Protein AF-A0A7S4WGT7-F1 (afdb_monomer)

Nearest PDB structures (foldseek):
  1a15-assembly1_A  TM=2.708E-01  e=9.197E+00  unclassified

Secondary structure (DSSP, 8-state):
---------------------------PPPTTS--S---PPPP----HHHHHHHHHHHHHHHHHHHHHHHHHHHHHHHHHHHHHHHHHHHHHHHHHTT---SS-PPPSSTTTTS-GGGEETTTEEE-TTS-EEEPEEEEETTEEEEE-

Radius of gyration: 40.48 Å; Cα contacts (8 Å, |Δi|>4): 58; chains: 1; bounding box: 86×73×76 Å

Solvent-accessible surface area (backbone atoms only — not comparable to full-atom values): 9875 Å² total; per-residue (Å²): 141,85,87,82,90,83,85,86,83,79,92,79,92,82,81,85,88,78,89,82,90,80,91,75,87,86,78,84,80,68,89,78,77,80,75,68,81,79,75,64,80,77,74,78,77,74,57,62,68,61,54,51,52,51,50,52,54,50,53,53,52,49,54,54,51,50,57,50,50,53,51,55,47,52,52,50,52,50,54,50,51,52,50,51,53,51,51,53,55,51,51,53,48,44,68,74,63,71,62,81,66,88,77,66,75,74,64,95,58,74,58,67,90,54,60,74,92,32,47,52,77,86,45,34,36,49,43,98,86,75,49,74,45,74,34,49,81,44,81,55,97,93,40,83,43,52,40,123

Structure (mmCIF, N/CA/C/O backbone):
data_AF-A0A7S4WGT7-F1
#
_entry.id   AF-A0A7S4WGT7-F1
#
loop_
_atom_site.group_PDB
_atom_site.id
_atom_site.type_symbol
_atom_site.label_atom_id
_atom_site.label_alt_id
_atom_site.label_comp_id
_atom_site.label_asym_id
_atom_site.label_entity_id
_atom_site.label_seq_id
_atom_site.pdbx_PDB_ins_code
_atom_site.Cartn_x
_atom_site.Cartn_y
_atom_site.Cartn_z
_atom_site.occupancy
_atom_site.B_iso_or_equiv
_atom_site.auth_seq_id
_atom_site.auth_comp_id
_atom_site.auth_asym_id
_atom_site.auth_atom_id
_atom_site.pdbx_PDB_model_num
ATOM 1 N N . PHE A 1 1 ? 10.126 -49.531 25.466 1.00 44.66 1 PHE A N 1
ATOM 2 C CA . PHE A 1 1 ? 10.284 -50.523 24.383 1.00 44.66 1 PHE A CA 1
ATOM 3 C C . PHE A 1 1 ? 10.466 -49.790 23.062 1.00 44.66 1 PHE A C 1
ATOM 5 O O . PHE A 1 1 ? 9.675 -48.901 22.794 1.00 44.66 1 PHE A O 1
ATOM 12 N N . GLY A 1 2 ? 11.493 -50.131 22.272 1.00 47.53 2 GLY A N 1
ATOM 13 C CA . GLY A 1 2 ? 11.613 -49.678 20.875 1.00 47.53 2 GLY A CA 1
ATOM 14 C C . GLY A 1 2 ? 12.805 -48.779 20.526 1.00 47.53 2 GLY A C 1
ATOM 15 O O . GLY A 1 2 ? 12.622 -47.716 19.952 1.00 47.53 2 GLY A O 1
ATOM 16 N N . SER A 1 3 ? 14.026 -49.216 20.840 1.00 47.91 3 SER A N 1
ATOM 17 C CA . SER A 1 3 ? 15.260 -48.722 20.209 1.00 47.91 3 SER A CA 1
ATOM 18 C C . SER A 1 3 ? 15.366 -49.272 18.784 1.00 47.91 3 SER A C 1
ATOM 20 O O . SER A 1 3 ? 15.121 -50.466 18.605 1.00 47.91 3 SER A O 1
ATOM 22 N N . ARG A 1 4 ? 15.782 -48.462 17.798 1.00 52.19 4 ARG A N 1
ATOM 23 C CA . ARG A 1 4 ? 16.534 -48.944 16.622 1.00 52.19 4 ARG A CA 1
ATOM 24 C C . ARG A 1 4 ? 17.266 -47.810 15.899 1.00 52.19 4 ARG A C 1
ATOM 26 O O . ARG A 1 4 ? 16.678 -46.960 15.242 1.00 52.19 4 ARG A O 1
ATOM 33 N N . ARG A 1 5 ? 18.591 -47.857 16.051 1.00 53.84 5 ARG A N 1
ATOM 34 C CA . ARG A 1 5 ? 19.613 -47.206 15.227 1.00 53.84 5 ARG A CA 1
ATOM 35 C C . ARG A 1 5 ? 19.654 -47.865 13.841 1.00 53.84 5 ARG A C 1
ATOM 37 O O . ARG A 1 5 ? 19.484 -49.076 13.743 1.00 53.84 5 ARG A O 1
ATOM 44 N N . GLY A 1 6 ? 20.007 -47.097 12.817 1.00 47.09 6 GLY A N 1
ATOM 45 C CA . GLY A 1 6 ? 20.500 -47.595 11.525 1.00 47.09 6 GLY A CA 1
ATOM 46 C C . GLY A 1 6 ? 21.296 -46.467 10.866 1.00 47.09 6 GLY A C 1
ATOM 47 O O . GLY A 1 6 ? 20.707 -45.475 10.466 1.00 47.09 6 GLY A O 1
ATOM 48 N N . SER A 1 7 ? 22.616 -46.385 11.045 1.00 48.03 7 SER A N 1
ATOM 49 C CA . SER A 1 7 ? 23.686 -47.189 10.425 1.00 48.03 7 SER A CA 1
ATOM 50 C C . SER A 1 7 ? 23.937 -46.809 8.960 1.00 48.03 7 SER A C 1
ATOM 52 O O . SER A 1 7 ? 23.172 -47.158 8.067 1.00 48.03 7 SER A O 1
ATOM 54 N N . ARG A 1 8 ? 25.041 -46.078 8.747 1.00 55.31 8 ARG A N 1
ATOM 55 C CA . ARG A 1 8 ? 25.686 -45.830 7.450 1.00 55.31 8 ARG A CA 1
ATOM 56 C C . ARG A 1 8 ? 26.509 -47.059 7.044 1.00 55.31 8 ARG A C 1
ATOM 58 O O . ARG A 1 8 ? 27.222 -47.595 7.889 1.00 55.31 8 ARG A O 1
ATOM 65 N N . PRO A 1 9 ? 26.574 -47.376 5.748 1.00 57.66 9 PRO A N 1
ATOM 66 C CA . PRO A 1 9 ? 27.791 -47.891 5.129 1.00 57.66 9 PRO A CA 1
ATOM 67 C C . PRO A 1 9 ? 28.229 -46.908 4.026 1.00 57.66 9 PRO A C 1
ATOM 69 O O . PRO A 1 9 ? 27.408 -46.241 3.413 1.00 57.66 9 PRO A O 1
ATOM 72 N N . GLY A 1 10 ? 29.502 -46.675 3.740 1.00 44.91 10 GLY A N 1
ATOM 73 C CA . GLY A 1 10 ? 30.642 -47.572 3.835 1.00 44.91 10 GLY A CA 1
ATOM 74 C C . GLY A 1 10 ? 31.313 -47.535 2.465 1.00 44.91 10 GLY A C 1
ATOM 75 O O . GLY A 1 10 ? 30.767 -48.045 1.492 1.00 44.91 10 GLY A O 1
ATOM 76 N N . ALA A 1 11 ? 32.459 -46.861 2.395 1.00 50.88 11 ALA A N 1
ATOM 77 C CA . ALA A 1 11 ? 33.304 -46.769 1.215 1.00 50.88 11 ALA A CA 1
ATOM 78 C C . ALA A 1 11 ? 33.688 -48.160 0.688 1.00 50.88 11 ALA A C 1
ATOM 80 O O . ALA A 1 11 ? 34.026 -49.044 1.477 1.00 50.88 11 ALA A O 1
ATOM 81 N N . ARG A 1 12 ? 33.722 -48.332 -0.638 1.00 54.47 12 ARG A N 1
ATOM 82 C CA . ARG A 1 12 ? 34.451 -49.430 -1.283 1.00 54.47 12 ARG A CA 1
ATOM 83 C C . ARG A 1 12 ? 35.172 -48.942 -2.535 1.00 54.47 12 ARG A C 1
ATOM 85 O O . ARG A 1 12 ? 34.575 -48.730 -3.581 1.00 54.47 12 ARG A O 1
ATOM 92 N N . MET A 1 13 ? 36.480 -48.784 -2.360 1.00 50.53 13 MET A N 1
ATOM 93 C CA . MET A 1 13 ? 37.504 -48.829 -3.397 1.00 50.53 13 MET A CA 1
ATOM 94 C C . MET A 1 13 ? 37.622 -50.258 -3.938 1.00 50.53 13 MET A C 1
ATOM 96 O O . MET A 1 13 ? 37.714 -51.203 -3.156 1.00 50.53 13 MET A O 1
ATOM 100 N N . ALA A 1 14 ? 37.658 -50.396 -5.259 1.00 54.69 14 ALA A N 1
ATOM 101 C CA . ALA A 1 14 ? 38.128 -51.557 -6.018 1.00 54.69 14 ALA A CA 1
ATOM 102 C C . ALA A 1 14 ? 38.251 -51.093 -7.481 1.00 54.69 14 ALA A C 1
ATOM 104 O O . ALA A 1 14 ? 37.397 -50.346 -7.939 1.00 54.69 14 ALA A O 1
ATOM 105 N N . ALA A 1 15 ? 39.228 -51.447 -8.302 1.00 51.88 15 ALA A N 1
ATOM 106 C CA . ALA A 1 15 ? 40.503 -52.122 -8.147 1.00 51.88 15 ALA A CA 1
ATOM 107 C C . ALA A 1 15 ? 41.296 -51.792 -9.430 1.00 51.88 15 ALA A C 1
ATOM 109 O O . ALA A 1 15 ? 40.714 -51.579 -10.492 1.00 51.88 15 ALA A O 1
ATOM 110 N N . MET A 1 16 ? 42.620 -51.720 -9.321 1.00 49.69 16 MET A N 1
ATOM 111 C CA . MET A 1 16 ? 43.542 -51.596 -10.452 1.00 49.69 16 MET A CA 1
ATOM 112 C C . MET A 1 16 ? 43.664 -52.904 -11.259 1.00 49.69 16 MET A C 1
ATOM 114 O O . MET A 1 16 ? 43.478 -53.984 -10.699 1.00 49.69 16 MET A O 1
ATOM 118 N N . ARG A 1 17 ? 44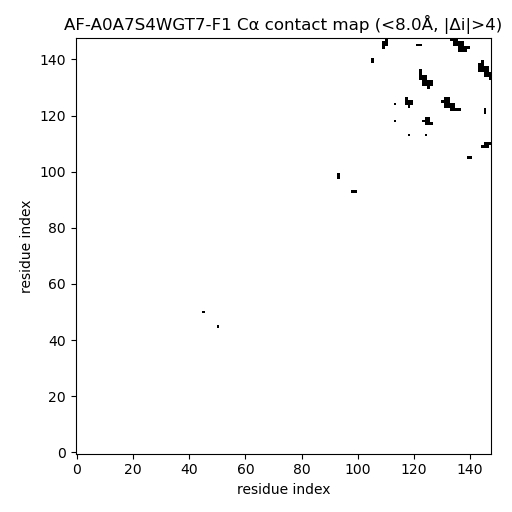.220 -52.746 -12.479 1.00 49.69 17 ARG A N 1
ATOM 119 C CA . ARG A 1 17 ? 44.878 -53.721 -13.394 1.00 49.69 17 ARG A CA 1
ATOM 120 C C . ARG A 1 17 ? 43.949 -54.315 -14.474 1.00 49.69 17 ARG A C 1
ATOM 122 O O . ARG A 1 17 ? 42.793 -54.570 -14.196 1.00 49.69 17 ARG A O 1
ATOM 129 N N . ASN A 1 18 ? 44.367 -54.580 -15.718 1.00 46.53 18 ASN A N 1
ATOM 130 C CA . ASN A 1 18 ? 45.697 -54.595 -16.339 1.00 46.53 18 ASN A CA 1
ATOM 131 C C . ASN A 1 18 ? 45.589 -54.543 -17.885 1.00 46.53 18 ASN A C 1
ATOM 133 O O . ASN A 1 18 ? 44.623 -55.055 -18.434 1.00 46.53 18 ASN A O 1
ATOM 137 N N . THR A 1 19 ? 46.641 -54.029 -18.537 1.00 53.56 19 THR A N 1
ATOM 138 C CA . THR A 1 19 ? 47.210 -54.421 -19.855 1.00 53.56 19 THR A CA 1
ATOM 139 C C . THR A 1 19 ? 46.297 -54.748 -21.050 1.00 53.56 19 THR A C 1
ATOM 141 O O . THR A 1 19 ? 45.713 -55.823 -21.085 1.00 53.56 19 THR A O 1
ATOM 144 N N . GLN A 1 20 ? 46.445 -54.001 -22.153 1.00 54.53 20 GLN A N 1
ATOM 145 C CA . GLN A 1 20 ? 47.177 -54.531 -23.317 1.00 54.53 20 GLN A CA 1
ATOM 146 C C . GLN A 1 20 ? 47.591 -53.434 -24.308 1.00 54.53 20 GLN A C 1
ATOM 148 O O . GLN A 1 20 ? 46.784 -52.657 -24.804 1.00 54.53 20 GLN A O 1
ATOM 153 N N . SER A 1 21 ? 48.894 -53.418 -24.575 1.00 54.78 21 SER A N 1
ATOM 154 C CA . SER A 1 21 ? 49.563 -52.739 -25.679 1.00 54.78 21 SER A CA 1
ATOM 155 C C . SER A 1 21 ? 49.086 -53.304 -27.015 1.00 54.78 21 SER A C 1
ATOM 157 O O . SER A 1 21 ? 49.173 -54.517 -27.195 1.00 54.78 21 SER A O 1
ATOM 159 N N . GLN A 1 22 ? 48.679 -52.441 -27.951 1.00 55.81 22 GLN A N 1
ATOM 160 C CA . GLN A 1 22 ? 48.969 -52.631 -29.373 1.00 55.81 22 GLN A CA 1
ATOM 161 C C . GLN A 1 22 ? 49.238 -51.278 -30.037 1.00 55.81 22 GLN A C 1
ATOM 163 O O . GLN A 1 22 ? 48.361 -50.433 -30.203 1.00 55.81 22 GLN A O 1
ATOM 168 N N . SER A 1 23 ? 50.498 -51.095 -30.406 1.00 56.38 23 SER A N 1
ATOM 169 C CA . SER A 1 23 ? 51.006 -50.063 -31.292 1.00 56.38 23 SER A CA 1
ATOM 170 C C . SER A 1 23 ? 50.460 -50.244 -32.711 1.00 56.38 23 SER A C 1
ATOM 172 O O . SER A 1 23 ? 50.705 -51.258 -33.360 1.00 56.38 23 SER A O 1
ATOM 174 N N . LYS A 1 24 ? 49.794 -49.213 -33.234 1.00 56.84 24 LYS A N 1
ATOM 175 C CA . LYS A 1 24 ? 49.637 -48.981 -34.675 1.00 56.84 24 LYS A CA 1
ATOM 176 C C . LYS A 1 24 ? 49.826 -47.490 -34.946 1.00 56.84 24 LYS A C 1
ATOM 178 O O . LYS A 1 24 ? 48.900 -46.704 -34.802 1.00 56.84 24 LYS A O 1
ATOM 183 N N . LEU A 1 25 ? 51.050 -47.111 -35.312 1.00 54.03 25 LEU A N 1
ATOM 184 C CA . LEU A 1 25 ? 51.281 -45.924 -36.138 1.00 54.03 25 LEU A CA 1
ATOM 185 C C . LEU A 1 25 ? 50.973 -46.345 -37.579 1.00 54.03 25 LEU A C 1
ATOM 187 O O . LEU A 1 25 ? 51.405 -47.428 -37.982 1.00 54.03 25 LEU A O 1
ATOM 191 N N . PRO A 1 26 ? 50.180 -45.571 -38.329 1.00 54.81 26 PRO A N 1
ATOM 19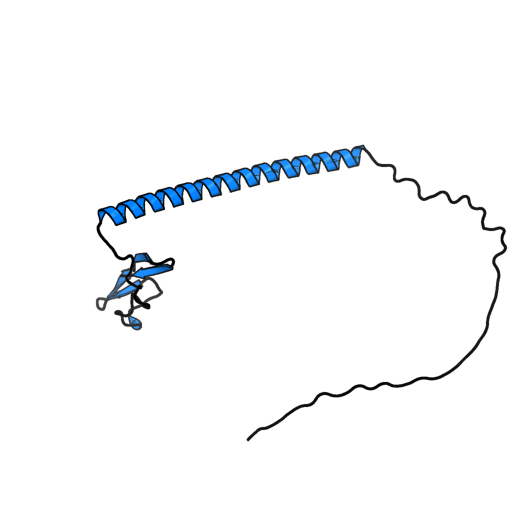2 C CA . PRO A 1 26 ? 50.788 -44.683 -39.333 1.00 54.81 26 PRO A CA 1
ATOM 193 C C . PRO A 1 26 ? 49.918 -43.405 -39.499 1.00 54.81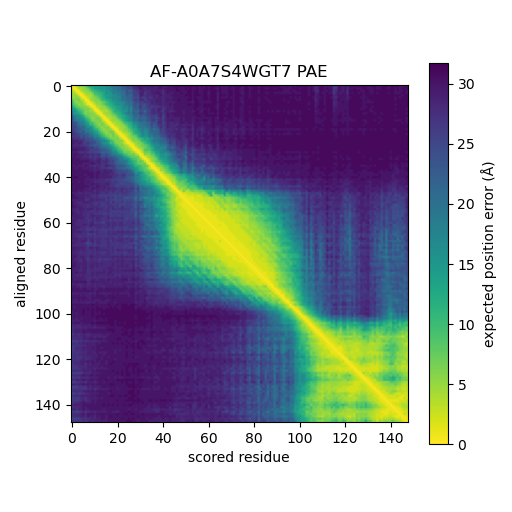 26 PRO A C 1
ATOM 195 O O . PRO A 1 26 ? 48.839 -43.325 -38.933 1.00 54.81 26 PRO A O 1
ATOM 198 N N . VAL A 1 27 ? 50.237 -42.298 -40.159 1.00 59.75 27 VAL A N 1
ATOM 199 C CA . VAL A 1 27 ? 51.093 -41.887 -41.272 1.00 59.75 27 VAL A CA 1
ATOM 200 C C . VAL A 1 27 ? 51.391 -40.406 -40.971 1.00 59.75 27 VAL A C 1
ATOM 202 O O . VAL A 1 27 ? 50.498 -39.691 -40.518 1.00 59.75 27 VAL A O 1
ATOM 205 N N . ARG A 1 28 ? 52.616 -39.914 -41.183 1.00 58.81 28 ARG A N 1
ATOM 206 C CA . ARG A 1 28 ? 52.873 -38.463 -41.137 1.00 58.81 28 ARG A CA 1
ATOM 207 C C . ARG A 1 28 ? 52.183 -37.808 -42.341 1.00 58.81 28 ARG A C 1
ATOM 209 O O . ARG A 1 28 ? 52.547 -38.184 -43.455 1.00 58.81 28 ARG A O 1
ATOM 216 N N . PRO A 1 29 ? 51.252 -36.853 -42.170 1.00 54.53 29 PRO A N 1
ATOM 217 C CA . PRO A 1 29 ? 50.832 -36.028 -43.293 1.00 54.53 29 PRO A CA 1
ATOM 218 C C . PRO A 1 29 ? 52.039 -35.206 -43.764 1.00 54.53 29 PRO A C 1
ATOM 220 O O . PRO A 1 29 ? 52.770 -34.623 -42.959 1.00 54.53 29 PRO A O 1
ATOM 223 N N . SER A 1 30 ? 52.292 -35.250 -45.068 1.00 57.38 30 SER A N 1
ATOM 224 C CA . SER A 1 30 ? 53.332 -34.496 -45.760 1.00 57.38 30 SER A CA 1
ATOM 225 C C . SER A 1 30 ? 53.149 -32.994 -45.548 1.00 57.38 30 SER A C 1
ATOM 227 O O . SER A 1 30 ? 52.038 -32.474 -45.606 1.00 57.38 30 SER A O 1
ATOM 229 N N . THR A 1 31 ? 54.260 -32.292 -45.343 1.00 56.34 31 THR A N 1
ATOM 230 C CA . THR A 1 31 ? 54.372 -30.856 -45.032 1.00 56.34 31 THR A CA 1
ATOM 231 C C . THR A 1 31 ? 53.903 -29.910 -46.158 1.00 56.34 31 THR A C 1
ATOM 233 O O . THR A 1 31 ? 54.178 -28.718 -46.102 1.00 56.34 31 THR A O 1
ATOM 236 N N . GLU A 1 32 ? 53.198 -30.404 -47.177 1.00 54.81 32 GLU A N 1
ATOM 237 C CA . GLU A 1 32 ? 52.804 -29.631 -48.366 1.00 54.81 32 GLU A CA 1
ATOM 238 C C . GLU A 1 32 ? 51.303 -29.284 -48.427 1.00 54.81 32 GLU A C 1
ATOM 240 O O . GLU A 1 32 ? 50.901 -28.494 -49.272 1.00 54.81 32 GLU A O 1
ATOM 245 N N . GLU A 1 33 ? 50.470 -29.757 -47.490 1.00 50.97 33 GLU A N 1
ATOM 246 C CA . GLU A 1 33 ? 49.048 -29.348 -47.398 1.00 50.97 33 GLU A CA 1
ATOM 247 C C . GLU A 1 33 ? 48.803 -28.115 -46.501 1.00 50.97 33 GLU A C 1
ATOM 249 O O . GLU A 1 33 ? 47.666 -27.743 -46.216 1.00 50.97 33 GLU A O 1
ATOM 254 N N . LEU A 1 34 ? 49.865 -27.438 -46.056 1.00 55.50 34 LEU A N 1
ATOM 255 C CA . LEU A 1 34 ? 49.813 -26.311 -45.111 1.00 55.50 34 LEU A CA 1
ATOM 256 C C . LEU A 1 34 ? 49.955 -24.934 -45.782 1.00 55.50 34 LEU A C 1
ATOM 258 O O . LEU A 1 34 ? 50.439 -23.983 -45.173 1.00 55.50 34 LEU A O 1
ATOM 262 N N . ALA A 1 35 ? 49.512 -24.815 -47.033 1.00 56.47 35 ALA A N 1
ATOM 263 C CA . ALA A 1 35 ? 49.433 -23.541 -47.746 1.00 56.47 35 ALA A CA 1
ATOM 264 C C . ALA A 1 35 ? 48.035 -23.304 -48.337 1.00 56.47 35 ALA A C 1
ATOM 266 O O . ALA A 1 35 ? 47.892 -2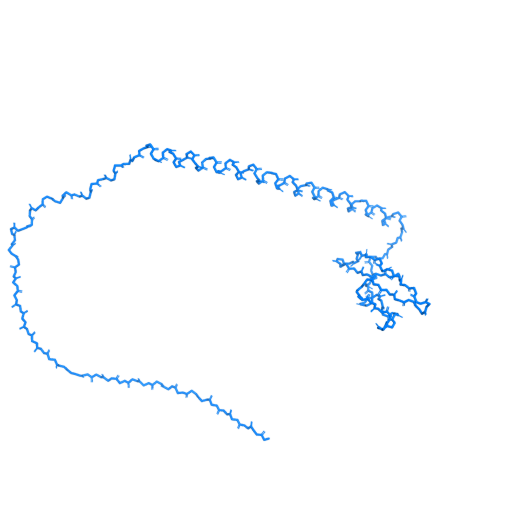2.861 -49.473 1.00 56.47 35 ALA A O 1
ATOM 267 N N . LEU A 1 36 ? 46.982 -23.566 -47.560 1.00 64.44 36 LEU A N 1
ATOM 268 C CA . LEU A 1 36 ? 45.742 -22.821 -47.764 1.00 64.44 36 LEU A CA 1
ATOM 269 C C . LEU A 1 36 ? 45.945 -21.445 -47.117 1.00 64.44 36 LEU A C 1
ATOM 271 O O . LEU A 1 36 ? 46.246 -21.399 -45.920 1.00 64.44 36 LEU A O 1
ATOM 275 N N . PRO A 1 37 ? 45.809 -20.321 -47.848 1.00 60.81 37 PRO A N 1
ATOM 276 C CA . PRO A 1 37 ? 45.702 -19.031 -47.194 1.00 60.81 37 PRO A CA 1
ATOM 277 C C . PRO A 1 37 ? 44.495 -19.142 -46.272 1.00 60.81 37 PRO A C 1
ATOM 279 O O . PRO A 1 37 ? 43.378 -19.389 -46.727 1.00 60.81 37 PRO A O 1
ATOM 282 N N . TRP A 1 38 ? 44.737 -19.044 -44.969 1.00 62.62 38 TRP A N 1
ATOM 283 C CA . TRP A 1 38 ? 43.689 -18.962 -43.969 1.00 62.62 38 TRP A CA 1
ATOM 284 C C . TRP A 1 38 ? 42.936 -17.662 -44.262 1.00 62.62 38 TRP A C 1
ATOM 286 O O . TRP A 1 38 ? 43.268 -16.603 -43.736 1.00 62.62 38 TRP A O 1
ATOM 296 N N . LEU A 1 39 ? 41.965 -17.713 -45.178 1.00 62.41 39 LEU A N 1
ATOM 297 C CA . LEU A 1 39 ? 40.911 -16.722 -45.243 1.00 62.41 39 LEU A CA 1
ATOM 298 C C . LEU A 1 39 ? 40.257 -16.820 -43.873 1.00 62.41 39 LEU A C 1
ATOM 300 O O . LEU A 1 39 ? 39.557 -17.788 -43.569 1.00 62.41 39 LEU A O 1
ATOM 304 N N . GLY A 1 40 ? 40.609 -15.877 -42.999 1.00 65.06 40 GLY A N 1
ATOM 305 C CA . GLY A 1 40 ? 39.953 -15.724 -41.713 1.00 65.06 40 GLY A CA 1
ATOM 306 C C . GLY A 1 40 ? 38.438 -15.698 -41.923 1.00 65.06 40 GLY A C 1
ATOM 307 O O . GLY A 1 40 ? 37.981 -15.395 -43.032 1.00 65.06 40 GLY A O 1
ATOM 308 N N . PRO A 1 41 ? 37.647 -16.043 -40.893 1.00 72.00 41 PRO A N 1
ATOM 309 C CA . PRO A 1 41 ? 36.197 -15.960 -41.007 1.00 72.00 41 PRO A CA 1
ATOM 310 C C . PRO A 1 41 ? 35.830 -14.587 -41.591 1.00 72.00 41 PRO A C 1
ATOM 312 O O . PRO A 1 41 ? 36.421 -13.592 -41.152 1.00 72.00 41 PRO A O 1
ATOM 315 N N . PRO A 1 42 ? 34.933 -14.520 -42.596 1.00 64.50 42 PRO A N 1
ATOM 316 C CA . PRO A 1 42 ? 34.545 -13.245 -43.178 1.00 64.50 42 PRO A CA 1
ATOM 317 C C . PRO A 1 42 ? 34.120 -12.334 -42.032 1.00 64.50 42 PRO A C 1
ATOM 319 O O . PRO A 1 42 ? 33.327 -12.740 -41.175 1.00 64.50 42 PRO A O 1
ATOM 322 N N . SER A 1 43 ? 34.715 -11.141 -41.965 1.00 66.19 43 SER A N 1
ATOM 323 C CA . SER A 1 43 ? 34.317 -10.132 -40.988 1.00 66.19 43 SER A CA 1
ATOM 324 C C . SER A 1 43 ? 32.801 -9.999 -41.065 1.00 66.19 43 SER A C 1
ATOM 326 O O . SER A 1 43 ? 32.298 -9.881 -42.187 1.00 66.19 43 SER A O 1
ATOM 328 N N . PRO A 1 44 ? 32.065 -10.058 -39.940 1.00 69.25 44 PRO A N 1
ATOM 329 C CA . PRO A 1 44 ? 30.623 -9.906 -39.997 1.00 69.25 44 PRO A CA 1
ATOM 330 C C . PRO A 1 44 ? 30.350 -8.567 -40.673 1.00 69.25 44 PRO A C 1
ATOM 332 O O . PRO A 1 44 ? 30.753 -7.528 -40.152 1.00 69.25 44 PRO A O 1
ATOM 335 N N . GLU A 1 45 ? 29.737 -8.591 -41.855 1.00 69.31 45 GLU A N 1
ATOM 336 C CA . GLU A 1 45 ? 29.216 -7.384 -42.479 1.00 69.31 45 GLU A CA 1
ATOM 337 C C . GLU A 1 45 ? 28.201 -6.815 -41.492 1.00 69.31 45 GLU A C 1
ATOM 339 O O . GLU A 1 45 ? 27.118 -7.368 -41.278 1.00 69.31 45 GLU A O 1
ATOM 344 N N . ILE A 1 46 ? 28.610 -5.766 -40.782 1.00 69.12 46 ILE A N 1
ATOM 345 C CA . ILE A 1 46 ? 27.767 -5.099 -39.805 1.00 69.12 46 ILE A CA 1
ATOM 346 C C . ILE A 1 46 ? 26.666 -4.444 -40.623 1.00 69.12 46 ILE A C 1
ATOM 348 O O . ILE A 1 46 ? 26.879 -3.426 -41.270 1.00 69.12 46 ILE A O 1
ATOM 352 N N . ASN A 1 47 ? 25.489 -5.062 -40.629 1.00 78.44 47 ASN A N 1
ATOM 353 C CA . ASN A 1 47 ? 24.325 -4.491 -41.278 1.00 78.44 47 ASN A CA 1
ATOM 354 C C . ASN A 1 47 ? 23.870 -3.274 -40.460 1.00 78.44 47 ASN A C 1
ATOM 356 O O . ASN A 1 47 ? 23.114 -3.397 -39.494 1.00 78.44 47 ASN A O 1
ATOM 360 N N . GLU A 1 48 ? 24.389 -2.105 -40.830 1.00 78.38 48 GLU A N 1
ATOM 361 C CA . GLU A 1 48 ? 24.173 -0.824 -40.150 1.00 78.38 48 GLU A CA 1
ATOM 362 C C . GLU A 1 48 ? 22.683 -0.471 -40.044 1.00 78.38 48 GLU A C 1
ATOM 364 O O . GLU A 1 48 ? 22.232 0.094 -39.052 1.00 78.38 48 GLU A O 1
ATOM 369 N N . VAL A 1 49 ? 21.880 -0.878 -41.029 1.00 79.00 49 VAL A N 1
ATOM 370 C CA . VAL A 1 49 ? 20.428 -0.656 -41.020 1.00 79.00 49 VAL A CA 1
ATOM 371 C C . VAL A 1 49 ? 19.764 -1.460 -39.902 1.00 79.00 49 VAL A C 1
ATOM 373 O O . VAL A 1 49 ? 18.910 -0.947 -39.179 1.00 79.00 49 VAL A O 1
ATOM 376 N N . HIS A 1 50 ? 20.181 -2.713 -39.716 1.00 80.19 50 HIS A N 1
ATOM 377 C CA . HIS A 1 50 ? 19.641 -3.577 -38.670 1.00 80.19 50 HIS A CA 1
ATOM 378 C C . HIS A 1 50 ? 20.054 -3.108 -37.268 1.00 80.19 50 HIS A C 1
ATOM 380 O O . HIS A 1 50 ? 19.245 -3.134 -36.340 1.00 80.19 50 HIS A O 1
ATOM 386 N N . THR A 1 51 ? 21.290 -2.627 -37.097 1.00 84.12 51 THR A N 1
ATOM 387 C CA . THR A 1 51 ? 21.730 -2.084 -35.804 1.00 84.12 51 THR A CA 1
ATOM 388 C C . THR A 1 51 ? 20.965 -0.810 -35.452 1.00 84.12 51 THR A C 1
ATOM 390 O O . THR A 1 51 ? 20.487 -0.698 -34.323 1.00 84.12 51 THR A O 1
ATOM 393 N N . MET A 1 52 ? 20.749 0.100 -36.410 1.00 83.50 52 MET A N 1
ATOM 394 C CA . MET A 1 52 ? 19.946 1.312 -36.197 1.00 83.50 52 MET A CA 1
ATOM 395 C C . MET A 1 52 ? 18.502 0.998 -35.786 1.00 83.50 52 MET A C 1
ATOM 397 O O . MET A 1 52 ? 17.995 1.595 -34.836 1.00 83.50 52 MET A O 1
ATOM 401 N N . GLN A 1 53 ? 17.864 -0.001 -36.403 1.00 88.38 53 GLN A N 1
ATOM 402 C CA . GLN A 1 53 ? 16.515 -0.433 -36.013 1.00 88.38 53 GLN A CA 1
ATOM 403 C C . GLN A 1 53 ? 16.457 -0.961 -34.573 1.00 88.38 53 GLN A C 1
ATOM 405 O O . GLN A 1 53 ? 15.519 -0.652 -33.833 1.00 88.38 53 GLN A O 1
ATOM 410 N N . ILE A 1 54 ? 17.465 -1.727 -34.142 1.00 87.75 54 ILE A N 1
ATOM 411 C CA . ILE A 1 54 ? 17.555 -2.205 -32.755 1.00 87.75 54 ILE A CA 1
ATOM 412 C C . ILE A 1 54 ? 17.697 -1.023 -31.787 1.00 87.75 54 ILE A C 1
ATOM 414 O O . ILE A 1 54 ? 17.038 -1.003 -30.742 1.00 87.75 54 ILE A O 1
ATOM 418 N N . PHE A 1 55 ? 18.513 -0.021 -32.129 1.00 89.81 55 PHE A N 1
ATOM 419 C CA . PHE A 1 55 ? 18.677 1.174 -31.300 1.00 89.81 55 PHE A CA 1
ATOM 420 C C . PHE A 1 55 ? 17.378 1.969 -31.170 1.00 89.81 55 PHE A C 1
ATOM 422 O O . PHE A 1 55 ? 16.994 2.333 -30.058 1.00 89.81 55 PHE A O 1
ATOM 429 N N . GLU A 1 56 ? 16.654 2.186 -32.266 1.00 93.50 56 GLU A N 1
ATOM 430 C CA . GLU A 1 56 ? 15.362 2.874 -32.229 1.00 93.50 56 GLU A CA 1
ATOM 431 C C . GLU A 1 56 ? 14.345 2.138 -31.351 1.00 93.50 56 GLU A C 1
ATOM 433 O O . GLU A 1 56 ? 13.658 2.754 -30.529 1.00 93.50 56 GLU A O 1
ATOM 438 N N . GLN A 1 57 ? 14.276 0.809 -31.462 1.00 92.81 57 GLN A N 1
ATOM 439 C CA . GLN A 1 57 ? 13.403 -0.007 -30.618 1.00 92.81 57 GLN A CA 1
ATOM 440 C C . GLN A 1 57 ? 13.781 0.091 -29.136 1.00 92.81 57 GLN A C 1
ATOM 442 O O . GLN A 1 57 ? 12.896 0.219 -28.283 1.00 92.81 57 GLN A O 1
ATOM 447 N N . ALA A 1 58 ? 15.078 0.075 -28.817 1.00 93.06 58 ALA A N 1
ATOM 448 C CA . ALA A 1 58 ? 15.567 0.231 -27.452 1.00 93.06 58 ALA A CA 1
ATOM 449 C C . ALA A 1 58 ? 15.200 1.607 -26.872 1.00 93.06 58 ALA A C 1
ATOM 451 O O . ALA A 1 58 ? 14.645 1.678 -25.773 1.00 93.06 58 ALA A O 1
ATOM 452 N N . ILE A 1 59 ? 15.410 2.681 -27.640 1.00 94.31 59 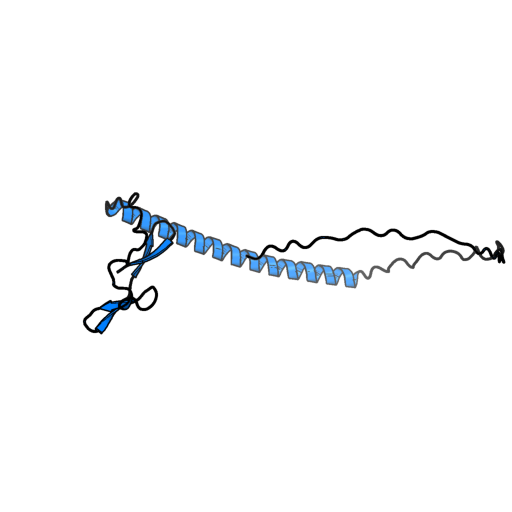ILE A N 1
ATOM 453 C CA . ILE A 1 59 ? 15.064 4.056 -27.249 1.00 94.31 59 ILE A CA 1
ATOM 454 C C . ILE A 1 59 ? 13.558 4.186 -27.003 1.00 94.31 59 ILE A C 1
ATOM 456 O O . ILE A 1 59 ? 13.126 4.758 -26.000 1.00 94.31 59 ILE A O 1
ATOM 460 N N . ASN A 1 60 ? 12.733 3.638 -27.895 1.00 95.06 60 ASN A N 1
ATOM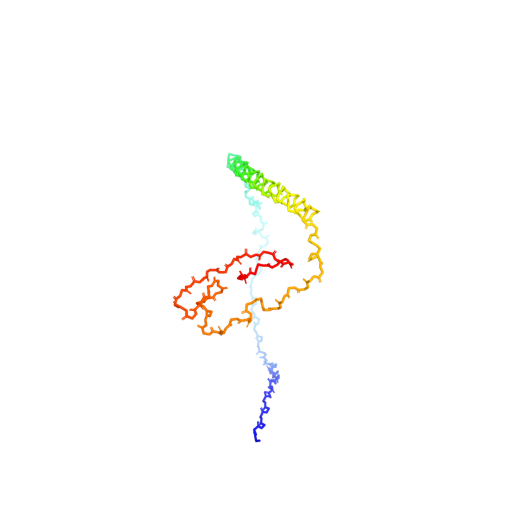 461 C CA . ASN A 1 60 ? 11.280 3.702 -27.759 1.00 95.06 60 ASN A CA 1
ATOM 462 C C . ASN A 1 60 ? 10.789 2.910 -26.542 1.00 95.06 60 ASN A C 1
ATOM 464 O O . ASN A 1 60 ? 9.941 3.393 -25.787 1.00 95.06 60 ASN A O 1
ATOM 468 N N . ARG A 1 61 ? 11.366 1.731 -26.292 1.00 94.81 61 ARG A N 1
ATOM 469 C CA . ARG A 1 61 ? 11.072 0.936 -25.096 1.00 94.81 61 ARG A CA 1
ATOM 470 C C . ARG A 1 61 ? 11.456 1.677 -23.818 1.00 94.81 61 ARG A C 1
ATOM 472 O O . ARG A 1 61 ? 1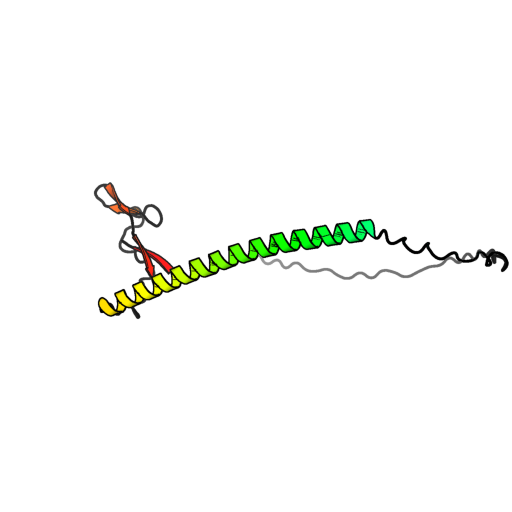0.682 1.678 -22.862 1.00 94.81 61 ARG A O 1
ATOM 479 N N . GLU A 1 62 ? 12.613 2.329 -23.800 1.00 94.50 62 GLU A N 1
ATOM 480 C CA . GLU A 1 62 ? 13.067 3.108 -22.652 1.00 94.50 62 GLU A CA 1
ATOM 481 C C . GLU A 1 62 ? 12.136 4.295 -22.365 1.00 94.50 62 GLU A C 1
ATOM 483 O O . GLU A 1 62 ? 11.732 4.492 -21.217 1.00 94.50 62 GLU A O 1
ATOM 488 N N . LYS A 1 63 ? 11.712 5.037 -23.397 1.00 95.62 63 LYS A N 1
ATOM 489 C CA . LYS A 1 63 ? 10.747 6.144 -23.257 1.00 95.62 63 LYS A CA 1
ATOM 490 C C . LYS A 1 63 ? 9.436 5.688 -22.612 1.00 95.62 63 LYS A C 1
ATOM 492 O O . LYS A 1 63 ? 8.931 6.353 -21.707 1.00 95.62 63 LYS A O 1
ATOM 497 N N . LEU A 1 64 ? 8.904 4.538 -23.033 1.00 94.69 64 LEU A N 1
ATOM 498 C CA . LEU A 1 64 ? 7.680 3.972 -22.458 1.00 94.69 64 LEU A CA 1
ATOM 499 C C . LEU A 1 64 ? 7.861 3.581 -20.987 1.00 94.69 64 LEU A C 1
ATOM 501 O O . LEU A 1 64 ? 6.978 3.833 -20.163 1.00 94.69 64 LEU A O 1
ATOM 505 N N . LEU A 1 65 ? 9.005 2.985 -20.643 1.00 93.00 65 LEU A N 1
ATOM 506 C CA . LEU A 1 65 ? 9.313 2.610 -19.265 1.00 93.00 65 LEU A CA 1
ATOM 507 C C . LEU A 1 65 ? 9.464 3.839 -18.363 1.00 93.00 65 LEU A C 1
ATOM 509 O O . LEU A 1 65 ? 8.887 3.842 -17.276 1.00 93.00 65 LEU A O 1
ATOM 513 N N . ARG A 1 66 ? 10.141 4.895 -18.833 1.00 92.88 66 ARG A N 1
ATOM 514 C CA . ARG A 1 66 ? 10.271 6.166 -18.101 1.00 92.88 66 ARG A CA 1
ATOM 515 C C . ARG A 1 66 ? 8.912 6.815 -17.836 1.00 92.88 66 ARG A C 1
ATOM 517 O O . ARG A 1 66 ? 8.601 7.154 -16.697 1.00 92.88 66 ARG A O 1
ATOM 524 N N . ALA A 1 67 ? 8.047 6.897 -18.848 1.00 92.75 67 ALA A N 1
ATOM 525 C CA . ALA A 1 67 ? 6.700 7.444 -18.672 1.00 92.75 67 ALA A CA 1
ATOM 526 C C . ALA A 1 67 ? 5.874 6.642 -17.646 1.00 92.75 67 ALA A C 1
ATOM 528 O O . ALA A 1 67 ? 5.113 7.209 -16.858 1.00 92.75 67 ALA A O 1
ATOM 529 N N . ARG A 1 68 ? 6.030 5.311 -17.623 1.00 93.38 68 ARG A N 1
ATOM 530 C CA . ARG A 1 68 ? 5.354 4.443 -16.650 1.00 93.38 68 ARG A CA 1
ATOM 531 C C . ARG A 1 68 ? 5.907 4.622 -15.236 1.00 93.38 68 ARG A C 1
ATOM 533 O O . ARG A 1 68 ? 5.118 4.662 -14.293 1.00 93.38 68 ARG A O 1
ATOM 540 N N . SER A 1 69 ? 7.227 4.739 -15.083 1.00 90.94 69 SER A N 1
ATOM 541 C CA . SER A 1 69 ? 7.851 4.956 -13.774 1.00 90.94 69 SER A CA 1
ATOM 542 C C . SER A 1 69 ? 7.482 6.312 -13.189 1.00 90.94 69 SER A C 1
ATOM 544 O O . SER A 1 69 ? 7.170 6.384 -12.006 1.00 90.94 69 SER A O 1
ATOM 546 N N . GLU A 1 70 ? 7.429 7.363 -14.009 1.00 93.44 70 GLU A N 1
ATOM 547 C CA . GLU A 1 70 ? 7.020 8.697 -13.561 1.00 93.44 70 GLU A CA 1
ATOM 548 C C . GLU A 1 70 ? 5.579 8.711 -13.045 1.00 93.44 70 GLU A C 1
ATOM 550 O O . GLU A 1 70 ? 5.305 9.283 -11.991 1.00 93.44 70 GLU A O 1
ATOM 555 N N . ARG A 1 71 ? 4.651 8.038 -13.740 1.00 91.06 71 ARG A N 1
ATOM 556 C CA . ARG A 1 71 ? 3.261 7.904 -13.269 1.00 91.06 71 ARG A CA 1
ATOM 557 C C . ARG A 1 71 ? 3.189 7.170 -11.933 1.00 91.06 71 ARG A C 1
ATOM 559 O O . ARG A 1 71 ? 2.591 7.684 -10.993 1.00 91.06 71 ARG A O 1
ATOM 566 N N . ALA A 1 72 ? 3.859 6.024 -11.825 1.00 88.31 72 ALA A N 1
ATOM 567 C CA . ALA A 1 72 ? 3.896 5.253 -10.584 1.00 88.31 72 ALA A CA 1
ATOM 568 C C . ALA A 1 72 ? 4.541 6.039 -9.428 1.00 88.31 72 ALA A C 1
ATOM 570 O O . ALA A 1 72 ? 4.134 5.906 -8.275 1.00 88.31 72 ALA A O 1
ATOM 571 N N . GLN A 1 73 ? 5.543 6.869 -9.721 1.00 91.75 73 GLN A N 1
ATOM 572 C CA . GLN A 1 73 ? 6.184 7.715 -8.724 1.00 91.75 73 GLN A CA 1
ATOM 573 C C . GLN A 1 73 ? 5.253 8.835 -8.249 1.00 91.75 73 GLN A C 1
ATOM 575 O O . GLN A 1 73 ? 5.102 9.010 -7.043 1.00 91.75 73 GLN A O 1
ATOM 580 N N . ARG A 1 74 ? 4.552 9.516 -9.162 1.00 90.88 74 ARG A N 1
ATOM 581 C CA . ARG A 1 74 ? 3.544 10.526 -8.798 1.00 90.88 74 ARG A CA 1
ATOM 582 C C . ARG A 1 74 ? 2.421 9.941 -7.944 1.00 90.88 74 ARG A C 1
ATOM 584 O O . ARG A 1 74 ? 2.002 10.568 -6.980 1.00 90.88 74 ARG A O 1
ATOM 591 N N . GLU A 1 75 ? 1.966 8.727 -8.246 1.00 89.62 75 GLU A N 1
ATOM 592 C CA . GLU A 1 75 ? 0.969 8.024 -7.425 1.00 89.62 75 GLU A CA 1
ATOM 593 C C . GLU A 1 75 ? 1.497 7.714 -6.013 1.00 89.62 75 GLU A C 1
ATOM 595 O O . GLU A 1 75 ? 0.794 7.901 -5.016 1.00 89.62 75 GLU A O 1
ATOM 600 N N . ARG A 1 76 ? 2.762 7.292 -5.889 1.00 84.88 76 ARG A N 1
ATOM 601 C CA . ARG A 1 76 ? 3.410 7.086 -4.582 1.00 84.88 76 ARG A CA 1
ATOM 602 C C . ARG A 1 76 ? 3.543 8.388 -3.799 1.00 84.88 76 ARG A C 1
ATOM 604 O O . ARG A 1 76 ? 3.287 8.406 -2.601 1.00 84.88 76 ARG A O 1
ATOM 611 N N . GLU A 1 77 ? 3.919 9.475 -4.457 1.00 89.25 77 GLU A N 1
ATOM 612 C CA . GLU A 1 77 ? 4.032 10.789 -3.823 1.00 89.25 77 GLU A CA 1
ATOM 613 C C . GLU A 1 77 ? 2.661 11.313 -3.376 1.00 89.25 77 GLU A C 1
ATOM 615 O O . GLU A 1 77 ? 2.531 11.779 -2.245 1.00 89.25 77 GLU A O 1
ATOM 620 N N . ALA A 1 78 ? 1.618 11.147 -4.195 1.00 85.50 78 ALA A N 1
ATOM 621 C CA . ALA A 1 78 ? 0.246 11.514 -3.844 1.00 85.50 78 ALA A CA 1
ATOM 622 C C . ALA A 1 78 ? -0.274 10.712 -2.640 1.00 85.50 78 ALA A C 1
ATOM 624 O O . ALA A 1 78 ? -0.767 11.287 -1.670 1.00 85.50 78 ALA A O 1
ATOM 625 N N . THR A 1 79 ? -0.092 9.388 -2.643 1.00 81.00 79 THR A N 1
ATOM 626 C CA . THR A 1 79 ? -0.498 8.531 -1.515 1.00 81.00 79 THR A CA 1
ATOM 627 C C . THR A 1 79 ? 0.281 8.843 -0.235 1.00 81.00 79 THR A C 1
ATOM 629 O O . THR A 1 79 ? -0.296 8.833 0.855 1.00 81.00 79 THR A O 1
ATOM 632 N N . GLN A 1 80 ? 1.571 9.180 -0.336 1.00 83.19 80 GLN A N 1
ATOM 633 C CA . GLN A 1 80 ? 2.363 9.635 0.809 1.00 83.19 80 GLN A CA 1
ATOM 634 C C . GLN A 1 80 ? 1.919 11.011 1.317 1.00 83.19 80 GLN A C 1
ATOM 636 O O . GLN A 1 80 ? 1.859 11.214 2.531 1.00 83.19 80 GLN A O 1
ATOM 641 N N . ALA A 1 81 ? 1.587 11.947 0.427 1.00 79.19 81 ALA A N 1
ATOM 642 C CA . ALA A 1 81 ? 1.065 13.258 0.800 1.00 79.19 81 ALA A CA 1
ATOM 643 C C . ALA A 1 81 ? -0.281 13.134 1.530 1.00 79.19 81 ALA A C 1
ATOM 645 O O . ALA A 1 81 ? -0.454 13.725 2.596 1.00 79.19 81 ALA A O 1
ATOM 646 N N . GLU A 1 82 ? -1.192 12.292 1.036 1.00 77.06 82 GLU A N 1
ATOM 647 C CA . GLU A 1 82 ? -2.450 11.988 1.724 1.00 77.06 82 GLU A CA 1
ATOM 648 C C . GLU A 1 82 ? -2.231 11.319 3.086 1.00 77.06 82 GLU A C 1
ATOM 650 O O . GLU A 1 82 ? -2.901 11.664 4.061 1.00 77.06 82 GLU A O 1
ATOM 655 N N . ALA A 1 83 ? -1.288 10.377 3.186 1.00 76.44 83 ALA A N 1
ATOM 656 C CA . ALA A 1 83 ? -0.954 9.730 4.452 1.00 76.44 83 ALA A CA 1
ATOM 657 C C . ALA A 1 83 ? -0.406 10.737 5.476 1.00 76.44 83 ALA A C 1
ATOM 659 O O . ALA A 1 83 ? -0.808 10.708 6.641 1.00 76.44 83 ALA A O 1
ATOM 660 N N . ARG A 1 84 ? 0.454 11.669 5.043 1.00 77.94 84 ARG A N 1
ATOM 661 C CA . ARG A 1 84 ? 0.970 12.758 5.888 1.00 77.94 84 ARG A CA 1
ATOM 662 C C . ARG A 1 84 ? -0.142 13.713 6.318 1.00 77.94 84 ARG A C 1
ATOM 664 O O . ARG A 1 84 ? -0.223 14.041 7.498 1.00 77.94 84 ARG A O 1
ATOM 671 N N . ALA A 1 85 ? -1.030 14.108 5.405 1.00 73.75 85 ALA A N 1
ATOM 672 C CA . ALA A 1 85 ? -2.172 14.962 5.725 1.00 73.75 85 ALA A CA 1
ATOM 673 C C . ALA A 1 85 ? -3.111 14.298 6.751 1.00 73.75 85 ALA A C 1
ATOM 675 O O . ALA A 1 85 ? -3.500 14.928 7.737 1.00 73.75 85 ALA A O 1
ATOM 676 N N . ARG A 1 86 ? -3.405 12.999 6.591 1.00 70.19 86 ARG A N 1
ATOM 677 C CA . ARG A 1 86 ? -4.186 12.234 7.578 1.00 70.19 86 ARG A CA 1
ATOM 678 C C . ARG A 1 86 ? -3.474 12.150 8.928 1.00 70.19 86 ARG A C 1
ATOM 680 O O . ARG A 1 86 ? -4.115 12.398 9.947 1.00 70.19 86 ARG A O 1
ATOM 687 N N . ALA A 1 87 ? -2.171 11.875 8.954 1.00 69.50 87 ALA A N 1
ATOM 688 C CA . ALA A 1 87 ? -1.395 11.815 10.194 1.00 69.50 87 ALA A CA 1
ATOM 689 C C . ALA A 1 87 ? -1.409 13.149 10.963 1.00 69.50 87 ALA A C 1
ATOM 691 O O . ALA A 1 87 ? -1.592 13.150 12.179 1.00 69.50 87 ALA A O 1
ATOM 692 N N . LEU A 1 88 ? -1.294 14.284 10.262 1.00 72.25 88 LEU A N 1
ATOM 693 C CA . LEU A 1 88 ? -1.383 15.615 10.875 1.00 72.25 88 LEU A CA 1
ATOM 694 C C . LEU A 1 88 ? -2.787 15.919 11.416 1.00 72.25 88 LEU A C 1
ATOM 696 O O . LEU A 1 88 ? -2.923 16.495 12.493 1.00 72.25 88 LEU A O 1
ATOM 700 N N . SER A 1 89 ? -3.842 15.498 10.714 1.00 66.31 89 SER A N 1
ATOM 701 C CA . SER A 1 89 ? -5.212 15.667 11.217 1.00 66.31 89 SER A CA 1
ATOM 702 C C . SER A 1 89 ? -5.483 14.821 12.472 1.00 66.31 89 SER A C 1
ATOM 704 O O . SER A 1 89 ? -6.143 15.276 13.404 1.00 66.31 89 SER A O 1
ATOM 706 N N . GLN A 1 90 ? -4.921 13.609 12.541 1.00 60.88 90 GLN A N 1
ATOM 707 C CA . GLN A 1 90 ? -5.042 12.729 13.704 1.00 60.88 90 GLN A CA 1
ATOM 708 C C . GLN A 1 90 ? -4.228 13.227 14.901 1.00 60.88 90 GLN A C 1
ATOM 710 O O . GLN A 1 90 ? -4.714 13.163 16.029 1.00 60.88 90 GLN A O 1
ATOM 715 N N . SER A 1 91 ? -3.025 13.768 14.682 1.00 60.22 91 SER A N 1
ATOM 716 C CA . SER A 1 91 ? -2.232 14.346 15.771 1.00 60.22 91 SER A CA 1
ATOM 717 C C . SER A 1 91 ? -2.905 15.584 16.370 1.00 60.22 91 SER A C 1
ATOM 719 O O . SER A 1 91 ? -2.933 15.726 17.591 1.00 60.22 91 SER A O 1
ATOM 721 N N . GLN A 1 92 ? -3.538 16.430 15.550 1.00 60.06 92 GLN A N 1
ATOM 722 C CA . GLN A 1 92 ? -4.327 17.565 16.043 1.00 60.06 92 GLN A CA 1
ATOM 723 C C . GLN A 1 92 ? -5.560 17.130 16.848 1.00 60.06 92 GLN A C 1
ATOM 725 O O . GLN A 1 92 ? -5.888 17.767 17.850 1.00 60.06 92 GLN A O 1
ATOM 730 N N . LEU A 1 93 ? -6.224 16.033 16.463 1.00 56.44 93 LEU A N 1
ATOM 731 C CA . LEU A 1 93 ? -7.333 15.470 17.240 1.00 56.44 93 LEU A CA 1
ATOM 732 C C . LEU A 1 93 ? -6.874 14.947 18.608 1.00 56.44 93 LEU A C 1
ATOM 734 O O . LEU A 1 93 ? -7.542 15.230 19.598 1.00 56.44 93 LEU A O 1
ATOM 738 N N . LEU A 1 94 ? -5.724 14.266 18.682 1.00 54.19 94 LEU A N 1
ATOM 739 C CA . LEU A 1 94 ? -5.153 13.760 19.941 1.00 54.19 94 LEU A CA 1
ATOM 740 C C . LEU A 1 94 ? -4.750 14.883 20.906 1.00 54.19 94 LEU A C 1
ATOM 742 O O . LEU A 1 94 ? -4.979 14.776 22.110 1.00 54.19 94 LEU A O 1
ATOM 746 N N . VAL A 1 95 ? -4.188 15.979 20.385 1.00 56.66 95 VAL A N 1
ATOM 747 C CA . VAL A 1 95 ? -3.830 17.159 21.193 1.00 56.66 95 VAL A CA 1
ATOM 748 C C . VAL A 1 95 ? -5.082 17.860 21.725 1.00 56.66 95 VAL A C 1
ATOM 750 O O . VAL A 1 95 ? -5.105 18.296 22.874 1.00 56.66 95 VAL A O 1
ATOM 753 N N . ARG A 1 96 ? -6.149 17.945 20.919 1.00 54.84 96 ARG A N 1
ATOM 754 C CA . ARG A 1 96 ? -7.390 18.636 21.298 1.00 54.84 96 ARG A CA 1
ATOM 755 C C . ARG A 1 96 ? -8.298 17.804 22.211 1.00 54.84 96 ARG A C 1
ATOM 757 O O . ARG A 1 96 ? -9.068 18.385 22.968 1.00 54.84 96 ARG A O 1
ATOM 764 N N . SER A 1 97 ? -8.224 16.473 22.157 1.00 54.50 97 SER A N 1
ATOM 765 C CA . SER A 1 97 ? -9.070 15.586 22.966 1.00 54.50 97 SER A CA 1
ATOM 766 C C . SER A 1 97 ? -8.504 15.262 24.351 1.00 54.50 97 SER A C 1
ATOM 768 O O . SER A 1 97 ? -9.183 14.584 25.118 1.00 54.50 97 SER A O 1
ATOM 770 N N . GLY A 1 98 ? -7.274 15.685 24.677 1.00 51.47 98 GLY A N 1
ATOM 771 C CA . GLY A 1 98 ? -6.632 15.386 25.967 1.00 51.47 98 GLY A CA 1
ATOM 772 C C . GLY A 1 98 ? -6.485 13.885 26.263 1.00 51.47 98 GLY A C 1
ATOM 773 O O . GLY A 1 98 ? -6.205 13.498 27.395 1.00 51.47 98 GLY A O 1
ATOM 774 N N . ALA A 1 99 ? -6.689 13.024 25.263 1.00 52.59 99 ALA A N 1
ATOM 775 C CA . ALA A 1 99 ? -6.707 11.581 25.431 1.00 52.59 99 ALA A CA 1
ATOM 776 C C . ALA A 1 99 ? -5.273 11.047 25.363 1.00 52.59 99 ALA A C 1
ATOM 778 O O . ALA A 1 99 ? -4.781 10.640 24.312 1.00 52.59 99 ALA A O 1
ATOM 779 N N . THR A 1 100 ? -4.587 11.042 26.502 1.00 52.22 100 THR A N 1
ATOM 780 C CA . THR A 1 100 ? -3.302 10.363 26.676 1.00 52.22 100 THR A CA 1
ATOM 781 C C . THR A 1 100 ? -3.495 8.845 26.774 1.00 52.22 100 THR A C 1
ATOM 783 O O . THR A 1 100 ? -3.196 8.215 27.779 1.00 52.22 100 THR A O 1
ATOM 786 N N . THR A 1 101 ? -3.942 8.201 25.694 1.00 54.81 101 THR A N 1
ATOM 787 C CA . THR A 1 101 ? -3.867 6.732 25.556 1.00 54.81 101 THR A CA 1
ATOM 788 C C . THR A 1 101 ? -2.531 6.281 24.959 1.00 54.81 101 THR A C 1
ATOM 790 O O . THR A 1 101 ? -2.443 5.208 24.376 1.00 54.81 101 THR A O 1
ATOM 793 N N . ALA A 1 102 ? -1.469 7.081 25.094 1.00 52.03 102 ALA A N 1
ATOM 794 C CA . ALA A 1 102 ? -0.134 6.765 24.579 1.00 52.03 102 ALA A CA 1
ATOM 795 C C . ALA A 1 102 ? 0.615 5.686 25.397 1.00 52.03 102 ALA A C 1
ATOM 797 O O . ALA A 1 102 ? 1.752 5.362 25.073 1.00 52.03 102 ALA A O 1
ATOM 798 N N . GLY A 1 103 ? 0.002 5.124 26.447 1.00 53.00 103 GLY A N 1
ATOM 799 C CA . GLY A 1 103 ? 0.638 4.125 27.320 1.00 53.00 103 GLY A CA 1
ATOM 800 C C . GLY A 1 103 ? -0.230 2.925 27.706 1.00 53.00 103 GLY A C 1
ATOM 801 O O . GLY A 1 103 ? 0.253 2.034 28.400 1.00 53.00 103 GLY A O 1
ATOM 802 N N . ALA A 1 104 ? -1.493 2.862 27.277 1.00 57.66 104 ALA A N 1
ATOM 803 C CA . ALA A 1 104 ? -2.324 1.695 27.550 1.00 57.66 104 ALA A CA 1
ATOM 804 C C . ALA A 1 104 ? -1.997 0.605 26.524 1.00 57.66 104 ALA A C 1
ATOM 806 O O . ALA A 1 104 ? -2.347 0.722 25.348 1.00 57.66 104 ALA A O 1
ATOM 807 N N . SER A 1 105 ? -1.307 -0.452 26.961 1.00 60.12 105 SER A N 1
ATOM 808 C CA . SER A 1 105 ? -1.184 -1.668 26.156 1.00 60.12 105 SER A CA 1
ATOM 809 C C . SER A 1 105 ? -2.597 -2.161 25.821 1.00 60.12 105 SER A C 1
ATOM 811 O O . SER A 1 105 ? -3.403 -2.321 26.747 1.00 60.12 105 SER A O 1
ATOM 813 N N . PRO A 1 106 ? -2.951 -2.352 24.536 1.00 62.22 106 PRO A N 1
ATOM 814 C CA . PRO A 1 106 ? -4.259 -2.852 24.176 1.00 62.22 106 PRO A CA 1
ATOM 815 C C . PRO A 1 106 ? -4.454 -4.213 24.845 1.00 62.22 106 PRO A C 1
ATOM 817 O O . PRO A 1 106 ? -3.505 -5.000 24.940 1.00 62.22 106 PRO A O 1
ATOM 820 N N . PRO A 1 107 ? -5.673 -4.521 25.314 1.00 65.62 107 PRO A N 1
ATOM 821 C CA . PRO A 1 107 ? -5.954 -5.854 25.810 1.00 65.62 107 PRO A CA 1
ATOM 822 C C . PRO A 1 107 ? -5.615 -6.852 24.702 1.00 65.62 107 PRO A C 1
ATOM 824 O O . PRO A 1 107 ? -6.113 -6.722 23.583 1.00 65.62 107 PRO A O 1
ATOM 827 N N . ALA A 1 108 ? -4.798 -7.863 25.019 1.00 69.44 108 ALA A N 1
ATOM 828 C CA . ALA A 1 108 ? -4.371 -8.895 24.067 1.00 69.44 108 ALA A CA 1
ATOM 829 C C . ALA A 1 108 ? -5.557 -9.548 23.331 1.00 69.44 108 ALA A C 1
ATOM 831 O O . ALA A 1 108 ? -5.411 -10.081 22.232 1.00 69.44 108 ALA A O 1
ATOM 832 N N . ARG A 1 109 ? -6.750 -9.504 23.942 1.00 73.56 109 ARG A N 1
ATOM 833 C CA . ARG A 1 109 ? -8.017 -9.945 23.363 1.00 73.56 109 ARG A CA 1
ATOM 834 C C . ARG A 1 109 ? -9.132 -8.934 23.681 1.00 73.56 109 ARG A C 1
ATOM 836 O O . ARG A 1 109 ? -9.794 -9.043 24.711 1.00 73.56 109 ARG A O 1
ATOM 843 N N . PRO A 1 110 ? -9.393 -7.963 22.791 1.00 72.50 110 PRO A N 1
ATOM 844 C CA . PRO A 1 110 ? -10.337 -6.867 23.046 1.00 72.50 110 PRO A CA 1
ATOM 845 C C . PRO A 1 110 ? -11.800 -7.315 23.133 1.00 72.50 110 PRO A C 1
ATOM 847 O O . PRO A 1 110 ? -12.639 -6.609 23.685 1.00 72.50 110 PRO A O 1
ATOM 850 N N . ASN A 1 111 ? -12.106 -8.508 22.623 1.00 77.88 111 ASN A N 1
ATOM 851 C CA . ASN A 1 111 ? -13.458 -9.060 22.585 1.00 77.88 111 ASN A CA 1
ATOM 852 C C . ASN A 1 111 ? -13.663 -10.212 23.573 1.00 77.88 111 ASN A C 1
ATOM 854 O O . ASN A 1 111 ? -14.656 -10.928 23.450 1.00 77.88 111 ASN A O 1
ATOM 858 N N . ASP A 1 112 ? -12.766 -10.398 24.552 1.00 79.75 112 ASP A N 1
ATOM 859 C CA . ASP A 1 112 ? -12.841 -11.548 25.462 1.00 79.75 112 ASP A CA 1
ATOM 860 C C . ASP A 1 112 ? -14.063 -11.589 26.377 1.00 79.75 112 ASP A C 1
ATOM 862 O O . ASP A 1 112 ? -14.481 -12.663 26.801 1.00 79.75 112 ASP A O 1
ATOM 866 N N . ARG A 1 113 ? -14.729 -10.445 26.542 1.00 82.62 113 ARG A N 1
ATOM 867 C CA . ARG A 1 113 ? -16.020 -10.328 27.228 1.00 82.62 113 ARG A CA 1
ATOM 868 C C . ARG A 1 113 ? -17.164 -11.113 26.574 1.00 82.62 113 ARG A C 1
ATOM 870 O O . ARG A 1 113 ? -18.161 -11.378 27.235 1.00 82.62 113 ARG A O 1
ATOM 877 N N . PHE A 1 114 ? -17.065 -11.456 25.288 1.00 83.44 114 PHE A N 1
ATOM 878 C CA . PHE A 1 114 ? -18.134 -12.168 24.584 1.00 83.44 114 PHE A CA 1
ATOM 879 C C . PHE A 1 114 ? -17.889 -13.679 24.593 1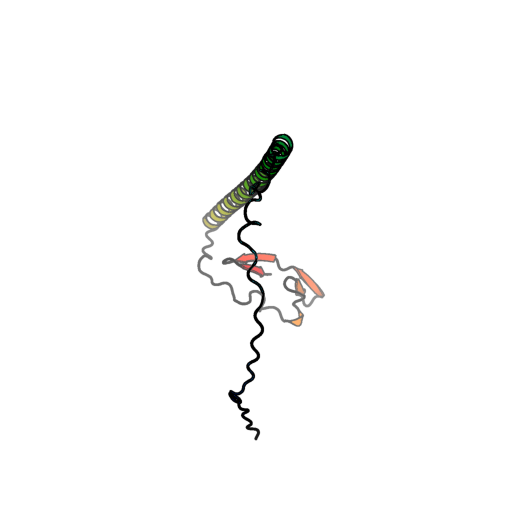.00 83.44 114 PHE A C 1
ATOM 881 O O . PHE A 1 114 ? -16.798 -14.103 24.204 1.00 83.44 114 PHE A O 1
ATOM 888 N N . PRO A 1 115 ? -18.878 -14.516 24.943 1.00 84.75 115 PRO A N 1
ATOM 889 C CA . PRO A 1 115 ? -18.746 -15.964 24.827 1.00 84.75 115 PRO A CA 1
ATOM 890 C C . PRO A 1 115 ? -18.379 -16.394 23.396 1.00 84.75 115 PRO A C 1
ATOM 892 O O . PRO A 1 115 ? -18.830 -15.757 22.441 1.00 84.75 115 PRO A O 1
ATOM 895 N N . PRO A 1 116 ? -17.601 -17.475 23.205 1.00 83.12 116 PRO A N 1
ATOM 896 C CA . PRO A 1 116 ? -17.168 -17.909 21.876 1.00 83.12 116 PRO A CA 1
ATOM 897 C C . PRO A 1 116 ? -18.340 -18.246 20.944 1.00 83.12 116 PRO A C 1
ATOM 899 O O . PRO A 1 116 ? -18.259 -17.960 19.756 1.00 83.12 116 PRO A O 1
ATOM 902 N N . HIS A 1 117 ? -19.455 -18.759 21.476 1.00 85.31 117 HIS A N 1
ATOM 903 C CA . HIS A 1 117 ? -20.662 -19.058 20.692 1.00 85.31 117 HIS A CA 1
ATOM 904 C C . HIS A 1 117 ? -21.378 -17.804 20.159 1.00 85.31 117 HIS A C 1
ATOM 906 O O . HIS A 1 117 ? -22.103 -17.891 19.174 1.00 85.31 117 HIS A O 1
ATOM 912 N N . ASN A 1 118 ? -21.139 -16.634 20.761 1.00 86.88 118 ASN A N 1
ATOM 913 C CA . ASN A 1 118 ? -21.707 -15.363 20.308 1.00 86.88 118 ASN A CA 1
ATOM 914 C C . ASN A 1 118 ? -20.842 -14.677 19.246 1.00 86.88 118 ASN A C 1
ATOM 916 O O . ASN A 1 118 ? -21.280 -13.703 18.642 1.00 86.88 118 ASN A O 1
ATOM 920 N N . ARG A 1 119 ? -19.609 -15.138 19.010 1.00 85.25 119 ARG A N 1
ATOM 921 C CA . ARG A 1 119 ? -18.701 -14.537 18.026 1.00 85.25 119 ARG A CA 1
ATOM 922 C C . ARG A 1 119 ? -18.875 -15.251 16.688 1.00 85.25 119 ARG A C 1
ATOM 924 O O . ARG A 1 119 ? -18.354 -16.347 16.500 1.00 85.25 119 ARG A O 1
ATOM 931 N N . GLN A 1 120 ? -19.585 -14.628 15.751 1.00 83.00 120 GLN A N 1
ATOM 932 C CA . GLN A 1 120 ? -19.559 -15.070 14.358 1.00 83.00 120 GLN A CA 1
ATOM 933 C C . GLN A 1 120 ? -18.466 -14.300 13.622 1.00 83.00 120 GLN A C 1
ATOM 935 O O . GLN A 1 120 ? -18.473 -13.074 13.562 1.00 83.00 120 GLN A O 1
ATOM 940 N N . LEU A 1 121 ? -17.508 -15.026 13.044 1.00 80.62 121 LEU A N 1
ATOM 941 C CA . LEU A 1 121 ? -16.362 -14.431 12.351 1.00 80.62 121 LEU A CA 1
ATOM 942 C C . LEU A 1 121 ? -15.539 -13.501 13.274 1.00 80.62 121 LEU A C 1
ATOM 944 O O . LEU A 1 121 ? -15.649 -13.518 14.499 1.00 80.62 121 LEU A O 1
ATOM 948 N N . LYS A 1 122 ? -14.640 -12.708 12.680 1.00 79.44 122 LYS A N 1
ATOM 949 C CA . LYS A 1 122 ? -13.763 -11.776 13.416 1.00 79.44 122 LYS A CA 1
ATOM 950 C C . LYS A 1 122 ? -14.429 -10.438 13.758 1.00 79.44 122 LYS A C 1
ATOM 952 O O . LYS A 1 122 ? -13.889 -9.699 14.572 1.00 79.44 122 LYS A O 1
ATOM 957 N N . HIS A 1 123 ? -15.546 -10.110 13.110 1.00 84.50 123 HIS A N 1
ATOM 958 C CA . HIS A 1 123 ? -16.102 -8.755 13.060 1.00 84.50 123 HIS A CA 1
ATOM 959 C C . HIS A 1 123 ? -17.581 -8.674 13.461 1.00 84.50 123 HIS A C 1
ATOM 961 O O . HIS A 1 123 ? -18.162 -7.597 13.371 1.00 84.50 123 HIS A O 1
ATOM 967 N N . GLN A 1 124 ? -18.207 -9.772 13.892 1.00 88.81 124 GLN A N 1
ATOM 968 C CA . GLN A 1 124 ? -19.631 -9.802 14.220 1.00 88.81 124 GLN A CA 1
ATOM 969 C C . GLN A 1 124 ? -19.869 -10.519 15.553 1.00 88.81 124 GLN A C 1
ATOM 971 O O . GLN A 1 124 ? -19.243 -11.531 15.873 1.00 88.81 124 GLN A O 1
ATOM 976 N N . VAL A 1 125 ? -20.781 -9.972 16.356 1.00 89.81 125 VAL A N 1
ATOM 977 C CA . VAL A 1 125 ? -21.185 -10.550 17.641 1.00 89.81 125 VAL A CA 1
ATOM 978 C C . VAL A 1 125 ? -22.705 -10.633 17.704 1.00 89.81 125 VAL A C 1
ATOM 980 O O . VAL A 1 125 ? -23.387 -9.632 17.489 1.00 89.81 125 VAL A O 1
ATOM 983 N N . PHE A 1 126 ? -23.234 -11.812 18.013 1.00 88.62 126 PHE A N 1
ATOM 984 C CA . PHE A 1 126 ? -24.646 -12.031 18.303 1.00 88.62 126 PHE A CA 1
ATOM 985 C C . PHE A 1 126 ? -24.953 -11.688 19.758 1.00 88.62 126 PHE A C 1
ATOM 987 O O . PHE A 1 126 ? -24.239 -12.079 20.682 1.00 88.62 126 PHE A O 1
ATOM 994 N N . GLN A 1 127 ? -26.021 -10.926 19.948 1.00 83.25 127 GLN A N 1
ATOM 995 C CA . GLN A 1 127 ? -26.608 -10.657 21.252 1.00 83.25 127 GLN A CA 1
ATOM 996 C C . GLN A 1 127 ? -27.631 -11.753 21.570 1.00 83.25 127 GLN A C 1
ATOM 998 O O . GLN A 1 127 ? -28.183 -12.365 20.655 1.00 83.25 127 GLN A O 1
ATOM 1003 N N . GLY A 1 128 ? -27.896 -11.988 22.860 1.00 82.88 128 GLY A N 1
ATOM 1004 C CA . GLY A 1 128 ? -28.872 -12.991 23.316 1.00 82.88 128 GLY A CA 1
ATOM 1005 C C . GLY A 1 128 ? -30.279 -12.801 22.732 1.00 82.88 128 GLY A C 1
ATOM 1006 O O . GLY A 1 128 ? -31.024 -13.765 22.614 1.00 82.88 128 GLY A O 1
ATOM 1007 N N . ASP A 1 129 ? -30.590 -11.591 22.262 1.00 84.88 129 ASP A N 1
ATOM 1008 C CA . ASP A 1 129 ? -31.859 -11.218 21.625 1.00 84.88 129 ASP A CA 1
ATOM 1009 C C . ASP A 1 129 ? -31.937 -11.605 20.131 1.00 84.88 129 ASP A C 1
ATOM 1011 O O . ASP A 1 129 ? -32.818 -11.147 19.404 1.00 84.88 129 ASP A O 1
ATOM 1015 N N . GLY A 1 130 ? -30.968 -12.372 19.619 1.00 82.88 130 GLY A N 1
ATOM 1016 C CA . GLY A 1 130 ? -30.899 -12.800 18.216 1.00 82.88 130 GLY A CA 1
ATOM 1017 C C . GLY A 1 130 ? -30.420 -11.722 17.234 1.00 82.88 130 GLY A C 1
ATOM 1018 O O . GLY A 1 130 ? -30.299 -11.981 16.038 1.00 82.88 130 GLY A O 1
ATOM 1019 N N . ARG A 1 131 ? -30.108 -10.513 17.713 1.00 85.88 131 ARG A N 1
ATOM 1020 C CA . ARG A 1 131 ? -29.567 -9.421 16.890 1.00 85.88 131 ARG A CA 1
ATOM 1021 C C . ARG A 1 131 ? -28.050 -9.516 16.780 1.00 85.88 131 ARG A C 1
ATOM 1023 O O . ARG A 1 131 ? -27.359 -9.701 17.780 1.00 85.88 131 ARG A O 1
ATOM 1030 N N . ALA A 1 132 ? -27.520 -9.308 15.579 1.00 87.56 132 ALA A N 1
ATOM 1031 C CA . ALA A 1 132 ? -26.083 -9.208 15.363 1.00 87.56 132 ALA A CA 1
ATOM 1032 C C . ALA A 1 132 ? -25.610 -7.749 15.390 1.00 87.56 132 ALA A C 1
ATOM 1034 O O . ALA A 1 132 ? -26.231 -6.868 14.799 1.00 87.56 132 ALA A O 1
ATOM 1035 N N . ARG A 1 133 ? -24.473 -7.502 16.041 1.00 86.88 133 ARG A N 1
ATOM 1036 C CA . ARG A 1 133 ? -23.773 -6.216 16.061 1.00 86.88 133 ARG A CA 1
ATOM 1037 C C . ARG A 1 133 ? -22.437 -6.360 15.340 1.00 86.88 133 ARG A C 1
ATOM 1039 O O . ARG A 1 133 ? -21.666 -7.275 15.633 1.00 86.88 133 ARG A O 1
ATOM 1046 N N . MET A 1 134 ? -22.168 -5.453 14.404 1.00 87.31 134 MET A N 1
ATOM 1047 C CA . MET A 1 134 ? -20.853 -5.343 13.774 1.00 87.31 134 MET A CA 1
ATOM 1048 C C . MET A 1 134 ? -19.860 -4.682 14.728 1.00 87.31 134 MET A C 1
ATOM 1050 O O . MET A 1 134 ? -20.183 -3.702 15.398 1.00 87.31 134 MET A O 1
ATOM 1054 N N . LEU A 1 135 ? -18.651 -5.231 14.772 1.00 87.12 135 LEU A N 1
ATOM 1055 C CA . LEU A 1 135 ? -17.511 -4.661 15.470 1.00 87.12 135 LEU A CA 1
ATOM 1056 C C . LEU A 1 135 ? -16.842 -3.617 14.575 1.00 87.12 135 LEU A C 1
ATOM 1058 O O . LEU A 1 135 ? -16.584 -3.866 13.395 1.00 87.12 135 LEU A O 1
ATOM 1062 N N . SER A 1 136 ? -16.518 -2.467 15.151 1.00 85.81 136 SER A N 1
ATOM 1063 C CA . SER A 1 136 ? -15.795 -1.403 14.462 1.00 85.81 136 SER A CA 1
ATOM 1064 C C . SER A 1 136 ? -14.329 -1.791 14.304 1.00 85.81 136 SER A C 1
ATOM 1066 O O . SER A 1 136 ? -13.691 -2.273 15.243 1.00 85.81 136 SER A O 1
ATOM 1068 N N . ARG A 1 137 ? -13.774 -1.577 13.109 1.00 89.19 137 ARG A N 1
ATOM 1069 C CA . ARG A 1 137 ? -12.350 -1.795 12.840 1.00 89.19 137 ARG A CA 1
ATOM 1070 C C . ARG A 1 137 ? -11.564 -0.547 13.246 1.00 89.19 137 ARG A C 1
ATOM 1072 O O . ARG A 1 137 ? -11.740 0.510 12.649 1.00 89.19 137 ARG A O 1
ATOM 1079 N N . VAL A 1 138 ? -10.695 -0.678 14.242 1.00 83.56 138 VAL A N 1
ATOM 1080 C CA . VAL A 1 138 ? -9.897 0.409 14.829 1.00 83.56 138 VAL A CA 1
ATOM 1081 C C . VAL A 1 138 ? -8.409 0.086 14.670 1.00 83.56 138 VAL A C 1
ATOM 1083 O O . VAL A 1 138 ? -8.019 -1.079 14.715 1.00 83.56 138 VAL A O 1
ATOM 1086 N N . PHE A 1 139 ? -7.574 1.100 14.443 1.00 83.81 139 PHE A N 1
ATOM 1087 C CA . PHE A 1 139 ? -6.119 0.945 14.367 1.00 83.81 139 PHE A CA 1
ATOM 1088 C C . PHE A 1 139 ? -5.493 1.366 15.697 1.00 83.81 139 PHE A C 1
ATOM 1090 O O . PHE A 1 139 ? -5.614 2.527 16.087 1.00 83.81 139 PHE A O 1
ATOM 1097 N N . VAL A 1 140 ? -4.865 0.428 16.405 1.00 82.62 140 VAL A N 1
ATOM 1098 C CA . VAL A 1 140 ? -4.281 0.651 17.735 1.00 82.62 140 VAL A CA 1
ATOM 1099 C C . VAL A 1 140 ? -2.882 0.043 17.757 1.00 82.62 140 VAL A C 1
ATOM 1101 O O . VAL A 1 140 ? -2.707 -1.113 17.387 1.00 82.62 140 VAL A O 1
ATOM 1104 N N . ASN A 1 141 ? -1.882 0.827 18.167 1.00 76.62 141 ASN A N 1
ATOM 1105 C CA . ASN A 1 141 ? -0.482 0.403 18.317 1.00 76.62 141 ASN A CA 1
ATOM 1106 C C . ASN A 1 141 ? 0.120 -0.324 17.097 1.00 76.62 141 ASN A C 1
ATOM 1108 O O . ASN A 1 141 ? 0.894 -1.262 17.247 1.00 76.62 141 ASN A O 1
ATOM 1112 N N . GLY A 1 142 ? -0.215 0.118 15.880 1.00 80.94 142 GLY A N 1
ATOM 1113 C CA . GLY A 1 142 ? 0.326 -0.462 14.645 1.00 80.94 142 GLY A CA 1
ATOM 1114 C C . GLY A 1 142 ? -0.467 -1.651 14.093 1.00 80.94 142 GLY A C 1
ATOM 1115 O O . GLY A 1 142 ? -0.149 -2.135 13.007 1.00 80.94 142 GLY A O 1
ATOM 1116 N N . GLU A 1 143 ? -1.522 -2.088 14.783 1.00 82.00 143 GLU A N 1
ATOM 1117 C CA . GLU A 1 143 ? -2.340 -3.232 14.386 1.00 82.00 143 GLU A CA 1
ATOM 1118 C C . GLU A 1 143 ? -3.806 -2.848 14.150 1.00 82.00 143 GLU A C 1
ATOM 1120 O O . GLU A 1 143 ? -4.368 -1.949 14.780 1.00 82.00 143 GLU A O 1
ATOM 1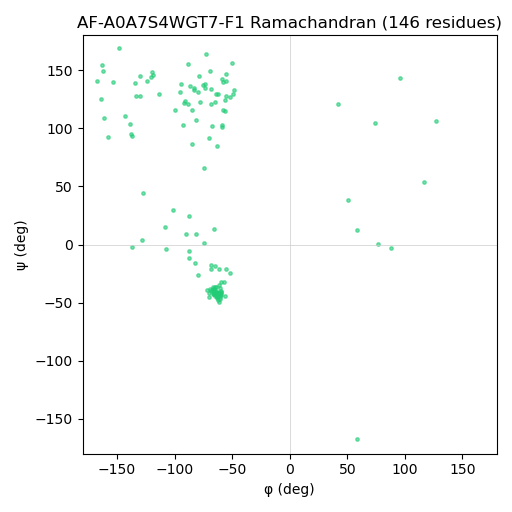125 N N . TRP A 1 144 ? -4.454 -3.557 13.222 1.00 83.88 144 TRP A N 1
ATOM 1126 C CA . TRP A 1 144 ? -5.894 -3.444 12.993 1.00 83.88 144 TRP A CA 1
ATOM 1127 C C . TRP A 1 144 ? -6.651 -4.409 13.901 1.00 83.88 144 TRP A C 1
ATOM 1129 O O . TRP A 1 144 ? -6.504 -5.624 13.786 1.00 83.88 144 TRP A O 1
ATOM 1139 N N . ILE A 1 145 ? -7.526 -3.864 14.738 1.00 85.00 145 ILE A N 1
ATOM 1140 C CA . ILE A 1 145 ? -8.280 -4.596 15.751 1.00 85.00 145 ILE A CA 1
ATOM 1141 C C . ILE A 1 145 ? -9.782 -4.362 15.538 1.00 85.00 145 ILE A C 1
ATOM 1143 O O . ILE A 1 145 ? -10.207 -3.256 15.214 1.00 85.00 145 ILE A O 1
ATOM 1147 N N . TYR A 1 146 ? -10.607 -5.395 15.724 1.00 84.19 146 TYR A N 1
ATOM 1148 C CA . TYR A 1 146 ? -12.066 -5.250 15.794 1.00 84.19 146 TYR A CA 1
ATOM 1149 C C . TYR A 1 146 ? -12.491 -5.047 17.251 1.00 84.19 146 TYR A C 1
ATOM 1151 O O . TYR A 1 146 ? -12.184 -5.896 18.087 1.00 84.19 146 TYR A O 1
ATOM 1159 N N . ALA A 1 147 ? -13.194 -3.957 17.556 1.00 81.00 147 ALA A N 1
ATOM 1160 C CA . ALA A 1 147 ? -13.686 -3.628 18.895 1.00 81.00 147 ALA A CA 1
ATOM 1161 C C . ALA A 1 147 ? -15.183 -3.273 18.851 1.00 81.00 147 ALA A C 1
ATOM 1163 O O . ALA A 1 147 ? -15.657 -2.704 17.867 1.00 81.00 147 ALA A O 1
ATOM 1164 N N . ALA A 1 148 ? -15.931 -3.643 19.897 1.00 75.06 148 ALA A N 1
ATOM 1165 C CA . ALA A 1 148 ? -17.364 -3.334 20.020 1.00 75.06 148 ALA A CA 1
ATOM 1166 C C . ALA A 1 148 ? -17.603 -2.035 20.777 1.00 75.06 148 ALA A C 1
ATOM 1168 O O . ALA A 1 148 ? -17.019 -1.902 21.879 1.00 75.06 148 ALA A O 1
#

Foldseek 3Di:
DDDDDDDDDDDDDDDDDDDDDDDDDDDDDDPPVPPDPCPDDPDPPPPPVVVVVVVVVVVVVVVVVVVVVVVVVVVVVVVVVVVVVVVVVVVVVCVVVVDPPVPDDADPAQVPVADPVQDDPQFWGADPVRDIDGFDFDQDPNDTHTHD

Organism: NCBI:txid311494

Sequence (148 aa):
FGSRRGSRPGARMAAMRNTQSQSKLPVRPSTEELALPWLGPPSPEINEVHTMQIFEQAINREKLLRARSERAQREREATQAEARARALSQSQLLVRSGATTAGASPPARPNDRFPPHNRQLKHQVFQGDGRARMLSRVFVNGEWIYAA

pLDDT: mean 72.24, std 15.41, range [44.66, 95.62]

Mean predicted aligned error: 21.73 Å